Protein AF-A0A7S0BCT1-F1 (afdb_monomer_lite)

Organism: NCBI:txid101924

pLDDT: mean 89.34, std 9.61, range [35.84, 97.38]

Structure (mmCIF, N/CA/C/O backbone):
data_AF-A0A7S0BCT1-F1
#
_entry.id   AF-A0A7S0BCT1-F1
#
loop_
_atom_site.group_PDB
_atom_site.id
_atom_site.type_symbol
_atom_site.label_atom_id
_atom_site.label_alt_id
_atom_site.label_comp_id
_atom_site.label_asym_id
_atom_site.label_entity_id
_atom_site.label_seq_id
_atom_site.pdbx_PDB_ins_code
_atom_site.Cartn_x
_atom_site.Cartn_y
_atom_site.Cartn_z
_atom_site.occupancy
_atom_site.B_iso_or_equiv
_atom_site.auth_seq_id
_atom_site.auth_comp_id
_atom_site.auth_asym_id
_atom_site.auth_atom_id
_atom_site.pdbx_PDB_model_num
ATOM 1 N N . ASP A 1 1 ? -11.405 -3.440 18.155 1.00 68.62 1 ASP A N 1
ATOM 2 C CA . ASP A 1 1 ? -10.124 -2.951 18.717 1.00 68.62 1 ASP A CA 1
ATOM 3 C C . ASP A 1 1 ? -9.058 -4.049 18.794 1.00 68.62 1 ASP A C 1
ATOM 5 O O . ASP A 1 1 ? -8.137 -4.012 17.988 1.00 68.62 1 ASP A O 1
ATOM 9 N N . ALA A 1 2 ? -9.214 -5.086 19.630 1.00 81.31 2 ALA A N 1
ATOM 10 C CA . ALA A 1 2 ? -8.173 -6.109 19.862 1.00 81.31 2 ALA A CA 1
ATOM 11 C C . ALA A 1 2 ? -7.650 -6.852 18.607 1.00 81.31 2 ALA A C 1
ATOM 13 O O . ALA A 1 2 ? -6.483 -7.241 18.552 1.00 81.31 2 ALA A O 1
ATOM 14 N N . ILE A 1 3 ? -8.491 -7.060 17.585 1.00 84.19 3 ILE A N 1
ATOM 15 C CA . ILE A 1 3 ? -8.079 -7.725 16.334 1.00 84.19 3 ILE A CA 1
ATOM 16 C C . ILE A 1 3 ? -7.102 -6.845 15.540 1.00 84.19 3 ILE A C 1
ATOM 18 O O . ILE A 1 3 ? -6.080 -7.340 15.071 1.00 84.19 3 ILE A O 1
ATOM 22 N N . VAL A 1 4 ? -7.385 -5.544 15.418 1.00 84.75 4 VAL A N 1
ATOM 23 C CA . VAL A 1 4 ? -6.559 -4.604 14.640 1.00 84.75 4 VAL A CA 1
ATOM 24 C C . VAL A 1 4 ? -5.172 -4.469 15.264 1.00 84.75 4 VAL A C 1
ATOM 26 O O . VAL A 1 4 ? -4.174 -4.533 14.551 1.00 84.75 4 VAL A O 1
ATOM 29 N N . GLU A 1 5 ? -5.082 -4.375 16.590 1.00 83.81 5 GLU A N 1
ATOM 30 C CA . GLU A 1 5 ? -3.796 -4.300 17.295 1.00 83.81 5 GLU A CA 1
ATOM 31 C C . GLU A 1 5 ? -2.954 -5.565 17.104 1.00 83.81 5 GLU A C 1
ATOM 33 O O . GLU A 1 5 ? -1.775 -5.479 16.759 1.00 83.81 5 GLU A O 1
ATOM 38 N N . ARG A 1 6 ? -3.565 -6.752 17.228 1.00 86.69 6 ARG A N 1
ATOM 39 C CA . ARG A 1 6 ? -2.865 -8.026 16.996 1.00 86.69 6 ARG A CA 1
ATOM 40 C C . ARG A 1 6 ? -2.347 -8.139 15.564 1.00 86.69 6 ARG A C 1
ATOM 42 O O . ARG A 1 6 ? -1.211 -8.566 15.357 1.00 86.69 6 ARG A O 1
ATOM 49 N N . VAL A 1 7 ? -3.149 -7.735 14.579 1.00 90.12 7 VAL A N 1
ATOM 50 C CA . VAL A 1 7 ? -2.775 -7.793 13.156 1.00 90.12 7 VAL A CA 1
ATOM 51 C C . VAL A 1 7 ? -1.754 -6.717 12.782 1.00 90.12 7 VAL A C 1
ATOM 53 O O . VAL A 1 7 ?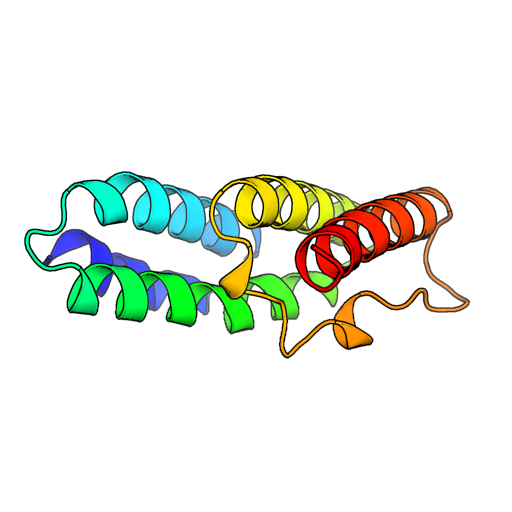 -0.937 -6.959 11.899 1.00 90.12 7 VAL A O 1
ATOM 56 N N . THR A 1 8 ? -1.711 -5.584 13.489 1.00 87.00 8 THR A N 1
ATOM 57 C CA . THR A 1 8 ? -0.728 -4.511 13.241 1.00 87.00 8 THR A CA 1
ATOM 58 C C . THR A 1 8 ? 0.711 -5.037 13.309 1.00 87.00 8 THR A C 1
ATOM 60 O O . THR A 1 8 ? 1.533 -4.673 12.473 1.00 87.00 8 THR A O 1
ATOM 63 N N . SER A 1 9 ? 1.005 -5.976 14.218 1.00 88.88 9 SER A N 1
ATOM 64 C CA . SER A 1 9 ? 2.324 -6.633 14.301 1.00 88.88 9 SER A CA 1
ATOM 65 C C . SER A 1 9 ? 2.734 -7.384 13.023 1.00 88.88 9 SER A C 1
ATOM 67 O O . SER A 1 9 ? 3.919 -7.543 12.741 1.00 88.88 9 SER A O 1
ATOM 69 N N . ARG A 1 10 ? 1.765 -7.835 12.215 1.00 90.38 10 ARG A N 1
ATOM 70 C CA . ARG A 1 10 ? 1.997 -8.599 10.979 1.00 90.38 10 ARG A CA 1
ATOM 71 C C . ARG A 1 10 ? 2.280 -7.718 9.767 1.00 90.38 10 ARG A C 1
ATOM 73 O O . ARG A 1 10 ? 2.698 -8.240 8.739 1.00 90.38 10 ARG A O 1
ATOM 80 N N . LEU A 1 11 ? 2.120 -6.401 9.890 1.00 90.56 11 LEU A N 1
ATOM 81 C CA . LEU A 1 11 ? 2.447 -5.451 8.825 1.00 90.56 11 LEU A CA 1
ATOM 82 C C . LEU A 1 11 ? 3.960 -5.327 8.575 1.00 90.56 11 LEU A C 1
ATOM 84 O O . LEU A 1 11 ? 4.361 -4.890 7.506 1.00 90.56 11 LEU A O 1
ATOM 88 N N . GLN A 1 12 ? 4.800 -5.734 9.530 1.00 89.81 12 GLN A N 1
ATOM 89 C CA . GLN A 1 12 ? 6.266 -5.727 9.404 1.00 89.81 12 GLN A CA 1
ATOM 90 C C . GLN A 1 12 ? 6.842 -7.095 9.004 1.00 89.81 12 GLN A C 1
ATOM 92 O O . GLN A 1 12 ? 8.031 -7.357 9.168 1.00 89.81 12 GLN A O 1
ATOM 97 N N . HIS A 1 13 ? 5.999 -8.008 8.526 1.00 92.44 13 HIS A N 1
ATOM 98 C CA . HIS A 1 13 ? 6.435 -9.349 8.168 1.00 92.44 13 HIS A CA 1
ATOM 99 C C . HIS A 1 13 ? 7.306 -9.342 6.900 1.00 92.44 13 HIS A C 1
ATOM 101 O O . HIS A 1 13 ? 7.018 -8.618 5.952 1.00 92.44 13 HIS A O 1
ATOM 107 N N . ALA A 1 14 ? 8.327 -10.204 6.845 1.00 87.81 14 ALA A N 1
ATOM 108 C CA . ALA A 1 14 ? 9.242 -10.289 5.698 1.00 87.81 14 ALA A CA 1
ATOM 109 C C . ALA A 1 14 ? 8.540 -10.701 4.388 1.00 87.81 14 ALA A C 1
ATOM 111 O O . ALA A 1 14 ? 8.948 -10.315 3.297 1.00 87.81 14 ALA A O 1
ATOM 112 N N . ASN A 1 15 ? 7.471 -11.493 4.492 1.00 90.44 15 ASN A N 1
ATOM 113 C CA . ASN A 1 15 ? 6.658 -11.891 3.345 1.00 90.44 15 ASN A CA 1
ATOM 114 C C . ASN A 1 15 ? 5.578 -10.841 3.042 1.00 90.44 15 ASN A C 1
ATOM 116 O O . ASN A 1 15 ? 4.617 -10.703 3.804 1.00 90.44 15 ASN A O 1
ATOM 120 N N . GLY A 1 16 ? 5.688 -10.183 1.888 1.00 90.00 16 GLY A N 1
ATOM 121 C CA . GLY A 1 16 ? 4.736 -9.167 1.444 1.00 90.00 16 GLY A CA 1
ATOM 122 C C . GLY A 1 16 ? 3.298 -9.667 1.255 1.00 90.00 16 GLY A C 1
ATOM 123 O O . GLY A 1 16 ? 2.361 -8.895 1.444 1.00 90.00 16 GLY A O 1
ATOM 124 N N . ALA A 1 17 ? 3.076 -10.953 0.963 1.00 91.19 17 ALA A N 1
ATOM 125 C CA . ALA A 1 17 ? 1.723 -11.514 0.898 1.00 91.19 17 ALA A CA 1
ATOM 126 C C . ALA A 1 17 ? 1.032 -11.494 2.273 1.00 91.19 17 ALA A C 1
ATOM 128 O O . ALA A 1 17 ? -0.166 -11.218 2.367 1.00 91.19 17 ALA A O 1
ATOM 129 N N . VAL A 1 18 ? 1.796 -11.720 3.350 1.00 94.44 18 VAL A N 1
ATOM 130 C CA . VAL A 1 18 ? 1.299 -11.598 4.730 1.00 94.44 18 VAL A CA 1
ATOM 131 C C . VAL A 1 18 ? 0.964 -10.143 5.043 1.00 94.44 18 VAL A C 1
ATOM 133 O O . VAL A 1 18 ? -0.077 -9.885 5.642 1.00 94.44 18 VAL A O 1
ATOM 136 N N . VAL A 1 19 ? 1.789 -9.197 4.584 1.00 95.06 19 VAL A N 1
ATOM 137 C CA . VAL A 1 19 ? 1.532 -7.757 4.746 1.00 95.06 19 VAL A CA 1
ATOM 138 C C . VAL A 1 19 ? 0.243 -7.349 4.028 1.00 95.06 19 VAL A C 1
ATOM 140 O O . VAL A 1 19 ? -0.620 -6.736 4.648 1.00 95.06 19 VAL A O 1
ATOM 143 N N . LEU A 1 20 ? 0.044 -7.747 2.766 1.00 93.00 20 LEU A N 1
ATOM 144 C CA . LEU A 1 20 ? -1.188 -7.455 2.017 1.00 93.00 20 LEU A CA 1
ATOM 145 C C . LEU A 1 20 ? -2.432 -8.083 2.668 1.00 93.00 20 LEU A C 1
ATOM 147 O O . LEU A 1 20 ? -3.473 -7.431 2.783 1.00 93.00 20 LEU A O 1
ATOM 151 N N . ALA A 1 21 ? -2.328 -9.326 3.149 1.00 93.94 21 ALA A N 1
ATOM 152 C CA . ALA A 1 21 ? -3.417 -9.984 3.868 1.00 93.94 21 ALA A CA 1
ATOM 153 C C . ALA A 1 21 ? -3.747 -9.270 5.191 1.00 93.94 21 ALA A C 1
ATOM 155 O O . ALA A 1 21 ? -4.922 -9.049 5.494 1.00 93.94 21 ALA A O 1
ATOM 156 N N . ALA A 1 22 ? -2.726 -8.866 5.951 1.00 94.50 22 ALA A N 1
ATOM 157 C CA . ALA A 1 22 ? -2.879 -8.090 7.176 1.00 94.50 22 ALA A CA 1
ATOM 158 C C . ALA A 1 22 ? -3.539 -6.732 6.898 1.00 94.50 22 ALA A C 1
ATOM 160 O O . ALA A 1 22 ? -4.511 -6.388 7.568 1.00 94.50 22 ALA A O 1
ATOM 161 N N . THR A 1 23 ? -3.100 -6.013 5.861 1.00 94.19 23 THR A N 1
ATOM 162 C CA . THR A 1 23 ? -3.717 -4.759 5.403 1.00 94.19 23 THR A CA 1
ATOM 163 C C . THR A 1 23 ? -5.202 -4.944 5.104 1.00 94.19 23 THR A C 1
ATOM 165 O O . THR A 1 23 ? -6.026 -4.169 5.590 1.00 94.19 23 THR A O 1
ATOM 168 N N . ARG A 1 24 ? -5.577 -6.007 4.379 1.00 92.12 24 ARG A N 1
ATOM 169 C CA . ARG A 1 24 ? -6.986 -6.312 4.085 1.00 92.12 24 ARG A CA 1
ATOM 170 C C . ARG A 1 24 ? -7.806 -6.504 5.361 1.00 92.12 24 ARG A C 1
ATOM 172 O O . ARG A 1 24 ? -8.915 -5.986 5.458 1.00 92.12 24 ARG A O 1
ATOM 179 N N . ILE A 1 25 ? -7.265 -7.227 6.344 1.00 92.94 25 ILE A N 1
ATOM 180 C CA . ILE A 1 25 ? -7.938 -7.456 7.630 1.00 92.94 25 ILE A CA 1
ATOM 181 C C . ILE A 1 25 ? -8.071 -6.149 8.420 1.00 92.94 25 ILE A C 1
ATOM 183 O O . ILE A 1 25 ? -9.134 -5.901 8.990 1.00 92.94 25 ILE A O 1
ATOM 187 N N . VAL A 1 26 ? -7.033 -5.305 8.440 1.00 92.31 26 VAL A N 1
ATOM 188 C CA . VAL A 1 26 ? -7.074 -3.997 9.113 1.00 92.31 26 VAL A CA 1
ATOM 189 C C . VAL A 1 26 ? -8.152 -3.115 8.491 1.00 92.31 26 VAL A C 1
ATOM 191 O O . VAL A 1 26 ? -8.995 -2.611 9.225 1.00 92.31 26 VAL A O 1
ATOM 194 N N . ILE A 1 27 ? -8.193 -2.996 7.160 1.00 91.62 27 ILE A N 1
ATOM 195 C CA . ILE A 1 27 ? -9.213 -2.207 6.451 1.00 91.62 27 ILE A CA 1
ATOM 196 C C . ILE A 1 27 ? -10.619 -2.730 6.764 1.00 91.62 27 ILE A C 1
ATOM 198 O O . ILE A 1 27 ? -11.474 -1.950 7.179 1.00 91.62 27 ILE A O 1
ATOM 202 N N . ALA A 1 28 ? -10.850 -4.043 6.657 1.00 91.50 28 ALA A N 1
ATOM 203 C CA . ALA A 1 28 ? -12.167 -4.639 6.899 1.00 91.50 28 ALA A CA 1
ATOM 204 C C . ALA A 1 28 ? -12.665 -4.450 8.346 1.00 91.50 28 ALA A C 1
ATOM 206 O O . ALA A 1 28 ? -13.863 -4.343 8.590 1.00 91.50 28 ALA A O 1
ATOM 207 N N . ASN A 1 29 ? -11.753 -4.409 9.321 1.00 89.94 29 ASN A N 1
ATOM 208 C CA . ASN A 1 29 ? -12.105 -4.185 10.724 1.00 89.94 29 ASN A CA 1
ATOM 209 C C . ASN A 1 29 ? -12.118 -2.700 11.112 1.00 89.94 29 ASN A C 1
ATOM 211 O O . ASN A 1 29 ? -12.712 -2.362 12.134 1.00 89.94 29 ASN A O 1
ATOM 215 N 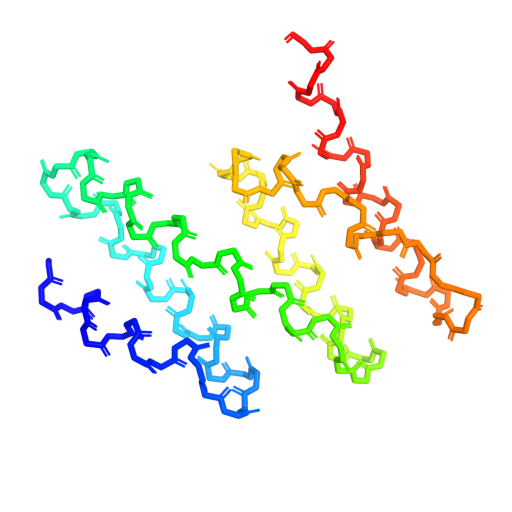N . SER A 1 30 ? -11.498 -1.822 10.318 1.00 86.81 30 SER A N 1
ATOM 216 C CA . SER A 1 30 ? -11.420 -0.384 10.598 1.00 86.81 30 SER A CA 1
ATOM 217 C C . SER A 1 30 ? -12.793 0.295 10.581 1.00 86.81 30 SER A C 1
ATOM 219 O O . SER A 1 30 ? -13.032 1.207 11.365 1.00 86.81 30 SER A O 1
ATOM 221 N N . GLU A 1 31 ? -13.725 -0.201 9.763 1.00 83.81 31 GLU A N 1
ATOM 222 C CA . GLU A 1 31 ? -15.114 0.281 9.693 1.00 83.81 31 GLU A CA 1
ATOM 223 C C . GLU A 1 31 ? -15.941 -0.078 10.930 1.00 83.81 31 GLU A C 1
ATOM 225 O O . GLU A 1 31 ? -16.957 0.549 11.203 1.00 83.81 31 GLU A O 1
ATOM 230 N N . ARG A 1 32 ? -15.503 -1.086 11.691 1.00 85.50 32 ARG A N 1
ATOM 231 C CA . ARG A 1 32 ? -16.189 -1.576 12.894 1.00 85.50 32 ARG A CA 1
ATOM 232 C C . ARG A 1 32 ? -15.654 -0.935 14.176 1.00 85.50 32 ARG A C 1
ATOM 234 O O . ARG A 1 32 ? -16.071 -1.324 15.267 1.00 85.50 32 ARG A O 1
ATOM 241 N N . LEU A 1 33 ? -14.683 -0.029 14.064 1.00 83.94 33 LEU A N 1
ATOM 242 C CA . LEU A 1 33 ? -14.128 0.694 15.204 1.00 83.94 33 LEU A CA 1
ATOM 243 C C . LEU A 1 33 ? -15.117 1.775 15.645 1.00 83.94 33 LEU A C 1
ATOM 245 O O . LEU A 1 33 ? -15.671 2.490 14.820 1.00 83.94 33 LEU A O 1
ATOM 249 N N . SER A 1 34 ? -15.321 1.895 16.955 1.00 80.12 34 SER A N 1
ATOM 250 C CA . SER A 1 34 ? -16.304 2.816 17.540 1.00 80.12 34 SER A CA 1
ATOM 251 C C . SER A 1 34 ? -15.882 4.287 17.513 1.00 80.12 34 SER A C 1
ATOM 253 O O . SER A 1 34 ? -16.720 5.160 17.706 1.00 80.12 34 SER A O 1
ATOM 255 N N . SER A 1 35 ? -14.592 4.565 17.310 1.00 88.44 35 SER A N 1
ATOM 256 C CA . SER A 1 35 ? -14.029 5.915 17.298 1.00 88.44 35 SER A CA 1
ATOM 257 C C . SER A 1 35 ? -13.325 6.190 15.975 1.00 88.44 35 SER A C 1
ATOM 259 O O . SER A 1 35 ? -12.441 5.435 15.552 1.00 88.44 35 SER A O 1
ATOM 261 N N . ASP A 1 36 ? -13.681 7.317 15.366 1.00 86.31 36 ASP A N 1
ATOM 262 C CA . ASP A 1 36 ? -13.080 7.803 14.128 1.00 86.31 36 ASP A CA 1
ATOM 263 C C . ASP A 1 36 ? -11.584 8.102 14.282 1.00 86.31 36 ASP A C 1
ATOM 265 O O . ASP A 1 36 ? -10.809 7.847 13.358 1.00 86.31 36 ASP A O 1
ATOM 269 N N . GLU A 1 37 ? -11.148 8.545 15.463 1.00 88.25 37 GLU A N 1
ATOM 270 C CA . GLU A 1 37 ? -9.732 8.777 15.765 1.00 88.25 37 GLU A CA 1
ATOM 271 C C . GLU A 1 37 ? -8.931 7.473 15.728 1.00 88.25 37 GLU A C 1
ATOM 273 O O . GLU A 1 37 ? -7.877 7.398 15.090 1.00 88.25 37 GLU A O 1
ATOM 278 N N . LYS A 1 38 ? -9.456 6.409 16.354 1.00 87.44 38 LYS A N 1
ATOM 279 C CA . LYS A 1 38 ? -8.828 5.078 16.327 1.00 87.44 38 LYS A CA 1
ATOM 280 C C . LYS A 1 38 ? -8.755 4.540 14.903 1.00 87.44 38 LYS A C 1
ATOM 282 O O . LYS A 1 38 ? -7.717 4.016 14.504 1.00 87.44 38 LYS A O 1
ATOM 287 N N . ARG A 1 39 ? -9.829 4.709 14.126 1.00 89.19 39 ARG A N 1
ATOM 288 C CA . ARG A 1 39 ? -9.879 4.319 12.712 1.00 89.19 39 ARG A CA 1
ATOM 289 C C . ARG A 1 39 ? -8.804 5.032 11.900 1.00 89.19 39 ARG A C 1
ATOM 291 O O . ARG A 1 39 ? -8.000 4.371 11.246 1.00 89.19 39 ARG A O 1
ATOM 298 N N . MET A 1 40 ? -8.743 6.356 11.997 1.00 89.75 40 MET A N 1
ATOM 299 C CA . MET A 1 40 ? -7.741 7.178 11.319 1.00 89.75 40 MET A CA 1
ATOM 300 C C . MET A 1 40 ? -6.316 6.760 11.707 1.00 89.75 40 MET A C 1
ATOM 302 O O . MET A 1 40 ? -5.452 6.583 10.848 1.00 89.75 40 MET A O 1
ATOM 306 N N . HIS A 1 41 ? -6.076 6.539 13.001 1.00 90.06 41 HIS A N 1
ATOM 307 C CA . HIS A 1 41 ? -4.780 6.108 13.514 1.00 90.06 41 HIS A CA 1
ATOM 308 C C . HIS A 1 41 ? -4.366 4.725 12.986 1.00 90.06 41 HIS A C 1
ATOM 310 O O . HIS A 1 41 ? -3.214 4.536 12.598 1.00 90.06 41 HIS A O 1
ATOM 316 N N . SER A 1 42 ? -5.286 3.757 12.931 1.00 89.69 42 SER A N 1
ATOM 317 C CA . SER A 1 42 ? -5.014 2.429 12.370 1.00 89.69 42 SER A CA 1
ATOM 318 C C . SER A 1 42 ? -4.735 2.470 10.869 1.00 89.69 42 SER A C 1
ATOM 320 O O . SER A 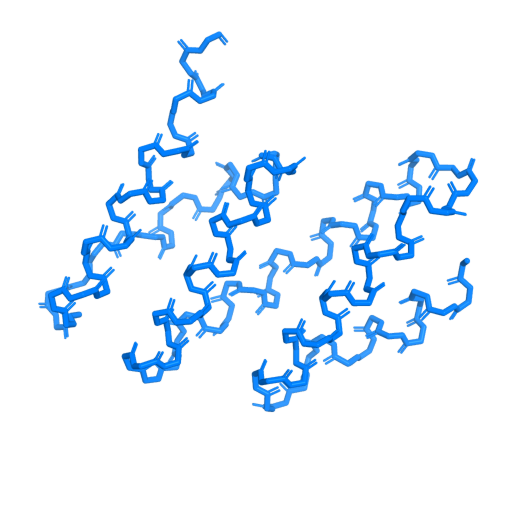1 42 ? -3.823 1.786 10.412 1.00 89.69 42 SER A O 1
ATOM 322 N N . LEU A 1 43 ? -5.476 3.281 10.109 1.00 91.62 43 LEU A N 1
ATOM 323 C CA . LEU A 1 43 ? -5.288 3.407 8.662 1.00 91.62 43 LEU A CA 1
ATOM 324 C C . LEU A 1 43 ? -3.935 4.048 8.321 1.00 91.62 43 LEU A C 1
ATOM 326 O O . LEU A 1 43 ? -3.217 3.523 7.475 1.00 91.62 43 LEU A O 1
ATOM 330 N N . LYS A 1 44 ? -3.520 5.101 9.038 1.00 91.56 44 LYS A N 1
ATOM 331 C CA . LYS A 1 44 ? -2.206 5.746 8.830 1.00 91.56 44 LYS A CA 1
ATOM 332 C C . LYS A 1 44 ? -1.016 4.804 9.060 1.00 91.56 44 LYS A C 1
ATOM 334 O O . LYS A 1 44 ? 0.034 4.984 8.451 1.00 91.56 44 LYS A O 1
ATOM 339 N N . LYS A 1 45 ? -1.164 3.768 9.895 1.00 91.44 45 LYS A N 1
ATOM 340 C CA . LYS A 1 45 ? -0.116 2.747 10.101 1.00 91.44 45 LYS A CA 1
ATOM 341 C C . LYS A 1 45 ? 0.111 1.847 8.882 1.00 91.44 45 LYS A C 1
ATOM 343 O O . LYS A 1 45 ? 1.124 1.156 8.845 1.00 91.44 45 LYS A O 1
ATOM 348 N N . LEU A 1 46 ? -0.802 1.835 7.907 1.00 92.81 46 LEU A N 1
ATOM 349 C CA . LEU A 1 46 ? -0.698 1.010 6.700 1.00 92.81 46 LEU A CA 1
ATOM 350 C C . LEU A 1 46 ? 0.252 1.601 5.653 1.00 92.81 46 LEU A C 1
ATOM 352 O O . LEU A 1 46 ? 0.820 0.845 4.868 1.00 92.81 46 LEU A O 1
ATOM 356 N N . THR A 1 47 ? 0.453 2.922 5.655 1.00 92.75 47 THR A N 1
ATOM 357 C CA . THR A 1 47 ? 1.223 3.631 4.623 1.00 92.75 47 THR A CA 1
ATOM 358 C C . THR A 1 47 ? 2.659 3.112 4.517 1.00 92.75 47 THR A C 1
ATOM 360 O O . THR A 1 47 ? 3.069 2.658 3.451 1.00 92.75 47 THR A O 1
ATOM 363 N N . ALA A 1 48 ? 3.409 3.087 5.625 1.00 93.25 48 ALA A N 1
ATOM 364 C CA . ALA A 1 48 ? 4.811 2.657 5.615 1.00 93.25 48 ALA A CA 1
ATOM 365 C C . ALA A 1 48 ? 5.008 1.181 5.183 1.00 93.25 48 ALA A C 1
ATOM 367 O O . ALA A 1 48 ? 5.849 0.930 4.318 1.00 93.25 48 ALA A O 1
ATOM 368 N N . PRO A 1 49 ? 4.233 0.203 5.700 1.00 93.94 49 PRO A N 1
ATOM 369 C CA . PRO A 1 49 ? 4.252 -1.173 5.205 1.00 93.94 49 PRO A CA 1
ATOM 370 C C . PRO A 1 49 ? 3.938 -1.303 3.716 1.00 93.94 49 PRO A C 1
ATOM 372 O O . PRO A 1 49 ? 4.601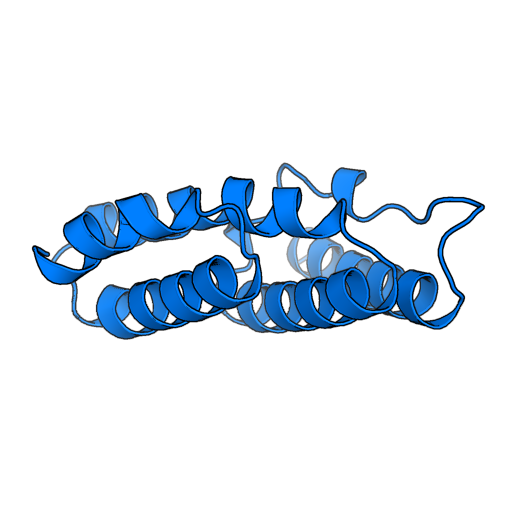 -2.063 3.025 1.00 93.94 49 PRO A O 1
ATOM 375 N N . LEU A 1 50 ? 2.945 -0.576 3.200 1.00 94.19 50 LEU A N 1
ATOM 376 C CA . LEU A 1 50 ? 2.576 -0.658 1.785 1.00 94.19 50 LEU A CA 1
ATOM 377 C C . LEU A 1 50 ? 3.649 -0.056 0.876 1.00 94.19 50 LEU A C 1
ATOM 379 O O . LEU A 1 50 ? 3.952 -0.622 -0.171 1.00 94.19 50 LEU A O 1
ATOM 383 N N . ILE A 1 51 ? 4.270 1.045 1.298 1.00 93.62 51 ILE A N 1
ATOM 384 C CA . ILE A 1 51 ? 5.397 1.654 0.587 1.00 93.62 51 ILE A CA 1
ATOM 385 C C . ILE A 1 51 ? 6.598 0.703 0.538 1.00 93.62 51 ILE A C 1
ATOM 387 O O . ILE A 1 51 ? 7.234 0.579 -0.509 1.00 93.62 51 ILE A O 1
ATOM 391 N N . SER A 1 52 ? 6.905 -0.008 1.629 1.00 92.94 52 SER A N 1
ATOM 392 C CA . SER A 1 52 ? 8.061 -0.914 1.655 1.00 92.94 52 SER A CA 1
ATOM 393 C C . SER A 1 52 ? 7.930 -2.073 0.655 1.00 92.94 52 SER A C 1
ATOM 395 O O . SER A 1 52 ? 8.939 -2.495 0.082 1.00 92.94 52 SER A O 1
ATOM 397 N N . LEU A 1 53 ? 6.699 -2.513 0.350 1.00 92.62 53 LEU A N 1
ATOM 398 C CA . LEU A 1 53 ? 6.414 -3.542 -0.661 1.00 92.62 53 LEU A CA 1
ATOM 399 C C . LEU A 1 53 ? 6.850 -3.145 -2.078 1.00 92.62 53 LEU A C 1
ATOM 401 O O . LEU A 1 53 ? 7.081 -4.017 -2.914 1.00 92.62 53 LEU A O 1
ATOM 405 N N . LEU A 1 54 ? 6.999 -1.847 -2.353 1.00 92.50 54 LEU A N 1
ATOM 406 C CA . LEU A 1 54 ? 7.412 -1.346 -3.665 1.00 92.50 54 LEU A CA 1
ATOM 407 C C . LEU A 1 54 ? 8.895 -1.579 -3.973 1.00 92.50 54 LEU A C 1
ATOM 409 O O . LEU A 1 54 ? 9.322 -1.333 -5.100 1.00 92.50 54 LEU A O 1
ATOM 413 N N . SER A 1 55 ? 9.669 -2.036 -2.986 1.00 90.38 55 SER A N 1
ATOM 414 C CA . SER A 1 55 ? 11.075 -2.420 -3.150 1.00 90.38 55 SER A CA 1
ATOM 415 C C . SER A 1 55 ? 11.262 -3.877 -3.593 1.00 90.38 55 SER A C 1
ATOM 417 O O . SER A 1 55 ? 12.397 -4.312 -3.771 1.00 90.38 55 SER A O 1
ATOM 419 N N . ALA A 1 56 ? 10.176 -4.644 -3.740 1.00 89.50 56 ALA A N 1
ATOM 420 C CA . ALA A 1 56 ? 10.220 -6.022 -4.219 1.00 89.50 56 ALA A CA 1
ATOM 421 C C . ALA A 1 56 ? 10.524 -6.111 -5.730 1.00 89.50 56 ALA A C 1
ATOM 423 O O . ALA A 1 56 ? 10.693 -5.104 -6.417 1.00 89.50 56 ALA A O 1
ATOM 424 N N . ASN A 1 57 ? 10.582 -7.335 -6.261 1.00 92.12 57 ASN A N 1
ATOM 425 C CA . ASN A 1 57 ? 10.694 -7.582 -7.700 1.00 92.12 57 ASN A CA 1
ATOM 426 C C . ASN A 1 57 ? 9.493 -7.017 -8.479 1.00 92.12 57 ASN A C 1
ATOM 428 O O . ASN A 1 57 ? 8.423 -6.794 -7.912 1.00 92.12 57 ASN A O 1
ATOM 432 N N . GLY A 1 58 ? 9.662 -6.834 -9.792 1.00 91.94 58 GLY A N 1
ATOM 433 C CA . GLY A 1 58 ? 8.687 -6.151 -10.649 1.00 91.94 58 GLY A CA 1
ATOM 434 C C . GLY A 1 58 ? 7.273 -6.732 -10.576 1.00 91.94 58 GLY A C 1
ATOM 435 O O . GLY A 1 58 ? 6.308 -5.979 -10.457 1.00 91.94 58 GLY A O 1
ATOM 436 N N . GLU A 1 59 ? 7.131 -8.058 -10.560 1.00 94.88 59 GLU A N 1
ATOM 437 C CA . GLU A 1 59 ? 5.829 -8.729 -10.507 1.00 94.88 59 GLU A CA 1
ATOM 438 C C . GLU A 1 59 ? 5.104 -8.444 -9.188 1.00 94.88 59 GLU A C 1
ATOM 440 O O . GLU A 1 59 ? 3.921 -8.100 -9.176 1.00 94.88 59 GLU A O 1
ATOM 445 N N . PHE A 1 60 ? 5.819 -8.546 -8.065 1.00 93.75 60 PHE A N 1
ATOM 446 C CA . PHE A 1 60 ? 5.240 -8.274 -6.753 1.00 93.75 60 PHE A CA 1
ATOM 447 C C . PHE A 1 60 ? 4.963 -6.780 -6.568 1.00 93.75 60 PHE A C 1
ATOM 449 O O . PHE A 1 60 ? 3.910 -6.402 -6.057 1.00 93.75 60 PHE A O 1
ATOM 456 N N . GLN A 1 61 ? 5.872 -5.926 -7.037 1.00 95.31 61 GLN A N 1
ATOM 457 C CA . GLN A 1 61 ? 5.702 -4.479 -7.041 1.00 95.31 61 GLN A CA 1
ATOM 458 C C . GLN A 1 61 ? 4.441 -4.071 -7.812 1.00 95.31 61 GLN A C 1
ATOM 460 O O . GLN A 1 61 ? 3.690 -3.228 -7.330 1.00 95.31 61 GLN A O 1
ATOM 465 N N . TYR A 1 62 ? 4.158 -4.691 -8.961 1.00 96.12 62 TYR A N 1
ATOM 466 C CA . TYR A 1 62 ? 2.924 -4.451 -9.710 1.00 96.12 62 TYR A CA 1
ATOM 467 C C . TYR A 1 62 ? 1.676 -4.791 -8.885 1.00 96.12 62 TYR A C 1
ATOM 469 O O . TYR A 1 62 ? 0.769 -3.968 -8.766 1.00 96.12 62 TYR A O 1
ATOM 477 N N . VAL A 1 63 ? 1.645 -5.962 -8.239 1.00 95.81 63 VAL A N 1
ATOM 478 C CA . VAL A 1 63 ? 0.527 -6.361 -7.363 1.00 95.81 63 VAL A CA 1
ATOM 479 C C . VAL A 1 63 ? 0.369 -5.398 -6.179 1.00 95.81 63 VAL A C 1
ATOM 481 O O . VAL A 1 63 ? -0.754 -5.029 -5.817 1.00 95.81 63 VAL A O 1
ATOM 484 N N . ALA A 1 64 ? 1.480 -4.955 -5.590 1.00 95.62 64 ALA A N 1
ATOM 485 C CA . ALA A 1 64 ? 1.479 -3.974 -4.512 1.00 95.62 64 ALA A CA 1
ATOM 486 C C . ALA A 1 64 ? 0.936 -2.613 -4.982 1.00 95.62 64 ALA A C 1
ATOM 488 O O . ALA A 1 64 ? 0.069 -2.055 -4.313 1.00 95.62 64 ALA A O 1
ATOM 489 N N . LEU A 1 65 ? 1.356 -2.118 -6.152 1.00 96.44 65 LEU A N 1
ATOM 490 C CA . LEU A 1 65 ? 0.850 -0.874 -6.746 1.00 96.44 65 LEU A CA 1
ATOM 491 C C . LEU A 1 65 ? -0.657 -0.939 -7.017 1.00 96.44 65 LEU A C 1
ATOM 493 O O . LEU A 1 65 ? -1.380 -0.028 -6.620 1.00 96.44 65 LEU A O 1
ATOM 497 N N . ARG A 1 66 ? -1.155 -2.044 -7.594 1.00 95.69 66 ARG A N 1
ATOM 498 C CA . ARG A 1 66 ? -2.601 -2.269 -7.788 1.00 95.69 66 ARG A CA 1
ATOM 499 C C . ARG A 1 66 ? -3.360 -2.211 -6.468 1.00 95.69 66 ARG A C 1
ATOM 501 O O . ARG A 1 66 ? -4.413 -1.582 -6.377 1.00 95.69 66 ARG A O 1
ATOM 508 N N . SER A 1 67 ? -2.815 -2.859 -5.441 1.00 95.00 67 SER A N 1
ATOM 509 C CA . SER A 1 67 ? -3.409 -2.876 -4.103 1.00 95.00 67 SER A CA 1
ATOM 510 C C . SER A 1 67 ? -3.455 -1.470 -3.503 1.00 95.00 67 SER A C 1
ATOM 512 O O . SER A 1 67 ? -4.494 -1.056 -2.999 1.00 95.00 67 SER A O 1
ATOM 514 N N . ILE A 1 68 ? -2.362 -0.711 -3.612 1.00 95.19 68 ILE A N 1
ATOM 515 C CA . ILE A 1 68 ? -2.280 0.681 -3.156 1.00 95.19 68 ILE A CA 1
ATOM 516 C C . ILE A 1 68 ? -3.287 1.560 -3.897 1.00 95.19 68 ILE A C 1
ATOM 518 O O . ILE A 1 68 ? -3.991 2.323 -3.247 1.00 95.19 68 ILE A O 1
ATOM 522 N N . ARG A 1 69 ? -3.423 1.422 -5.221 1.00 93.44 69 ARG A N 1
ATOM 523 C CA . ARG A 1 69 ? -4.392 2.189 -6.018 1.00 93.44 69 ARG A CA 1
ATOM 524 C C . ARG A 1 69 ? -5.828 1.956 -5.555 1.00 93.44 69 ARG A C 1
ATOM 526 O O . ARG A 1 69 ? -6.562 2.919 -5.362 1.00 93.44 69 ARG A O 1
ATOM 533 N N . ILE A 1 70 ? -6.212 0.701 -5.310 1.00 93.31 70 ILE A N 1
ATOM 534 C CA . ILE A 1 70 ? -7.544 0.360 -4.777 1.00 93.31 70 ILE A CA 1
ATOM 535 C C . ILE A 1 70 ? -7.748 0.965 -3.380 1.00 93.31 70 ILE A C 1
ATOM 537 O O . ILE A 1 70 ? -8.820 1.479 -3.074 1.00 93.31 70 ILE A O 1
ATOM 541 N N . ILE A 1 71 ? -6.724 0.925 -2.525 1.00 93.19 71 ILE A N 1
ATOM 542 C CA . ILE A 1 71 ? -6.788 1.523 -1.185 1.00 93.19 71 ILE A CA 1
ATOM 543 C C . ILE A 1 71 ? -6.915 3.048 -1.280 1.00 93.19 71 ILE A C 1
ATOM 545 O O . ILE A 1 71 ? -7.724 3.628 -0.560 1.00 93.19 71 ILE A O 1
ATOM 549 N N . ASN A 1 72 ? -6.172 3.686 -2.185 1.00 92.25 72 ASN A N 1
ATOM 550 C CA . ASN A 1 72 ? -6.198 5.128 -2.405 1.00 92.25 72 ASN A CA 1
ATOM 551 C C . ASN A 1 72 ? -7.582 5.619 -2.844 1.00 92.25 72 ASN A C 1
ATOM 553 O O . ASN A 1 72 ? -8.045 6.629 -2.336 1.00 92.25 72 ASN A O 1
ATOM 557 N N . GLN A 1 73 ? -8.281 4.865 -3.699 1.00 90.44 73 GLN A N 1
ATOM 558 C CA . GLN A 1 73 ? -9.658 5.185 -4.109 1.00 90.44 73 GLN A CA 1
ATOM 559 C C . GLN A 1 73 ? -10.644 5.269 -2.935 1.00 90.44 73 GLN A C 1
ATOM 561 O O . GLN A 1 73 ? -11.683 5.908 -3.050 1.00 90.44 73 GLN A O 1
ATOM 566 N N . LYS A 1 74 ? -10.351 4.595 -1.816 1.00 89.69 74 LYS A N 1
ATOM 567 C CA . LYS A 1 74 ? -11.197 4.606 -0.617 1.00 89.69 74 LYS A CA 1
ATOM 568 C C . LYS A 1 74 ? -10.674 5.535 0.481 1.00 89.69 74 LYS A C 1
ATOM 570 O O . LYS A 1 74 ? -11.460 6.054 1.268 1.00 89.69 74 LYS A O 1
ATOM 575 N N . TYR A 1 75 ? -9.357 5.701 0.569 1.00 90.62 75 TYR A N 1
ATOM 576 C CA . TYR A 1 75 ? -8.670 6.437 1.629 1.00 90.62 75 TYR A CA 1
ATOM 577 C C . TYR A 1 75 ? -7.543 7.291 1.037 1.00 90.62 75 TYR A C 1
ATOM 579 O O . TYR A 1 75 ? -6.357 7.035 1.260 1.00 90.62 75 TYR A O 1
ATOM 587 N N . SER A 1 76 ? -7.921 8.308 0.274 1.00 87.19 76 SER A N 1
ATOM 588 C CA . SER A 1 76 ? -7.003 9.138 -0.510 1.00 87.19 76 SER A CA 1
ATOM 589 C C . SER A 1 76 ? -5.953 9.886 0.315 1.00 87.19 76 SER A C 1
ATOM 591 O O . SER A 1 76 ? -4.814 10.055 -0.113 1.00 87.19 76 SER A O 1
ATOM 593 N N . PHE A 1 77 ? -6.277 10.245 1.558 1.00 89.00 77 PHE A N 1
ATOM 594 C CA . PHE A 1 77 ? -5.358 10.922 2.479 1.00 89.00 77 PHE A CA 1
ATOM 595 C C . PHE A 1 77 ? -4.113 10.094 2.862 1.00 89.00 77 PHE A C 1
ATOM 597 O O . PHE A 1 77 ? -3.171 10.639 3.439 1.00 89.00 77 PHE A O 1
ATOM 604 N N . LEU A 1 78 ? -4.089 8.777 2.607 1.00 91.19 78 LEU A N 1
ATOM 605 C CA . LEU A 1 78 ? -3.028 7.892 3.107 1.00 91.19 78 LEU A CA 1
ATOM 606 C C . LEU A 1 78 ? -1.663 8.101 2.451 1.00 91.19 78 LEU A C 1
ATOM 608 O O . LEU A 1 78 ? -0.655 7.815 3.098 1.00 91.19 78 LEU A O 1
ATOM 612 N N . PHE A 1 79 ? -1.627 8.568 1.201 1.00 90.69 79 PHE A N 1
ATOM 613 C CA . PHE A 1 79 ? -0.406 8.611 0.386 1.00 90.69 79 PHE A CA 1
ATOM 614 C C . PHE A 1 79 ? -0.047 10.016 -0.126 1.00 90.69 79 PHE A C 1
ATOM 616 O O . PHE A 1 79 ? 0.960 10.174 -0.814 1.00 90.69 79 PHE A O 1
ATOM 623 N N . GLN A 1 80 ? -0.820 11.047 0.238 1.00 86.62 80 GLN A N 1
ATOM 624 C CA . GLN A 1 80 ? -0.623 12.435 -0.216 1.00 86.62 80 GLN A CA 1
ATOM 625 C C . GLN A 1 80 ? 0.759 13.011 0.141 1.00 86.62 80 GLN A C 1
ATOM 627 O O . GLN A 1 80 ? 1.307 13.816 -0.606 1.00 86.62 80 GLN A O 1
ATOM 632 N N . ASN A 1 81 ? 1.361 12.574 1.251 1.00 87.31 81 ASN A N 1
ATOM 633 C CA . ASN A 1 81 ? 2.684 13.051 1.675 1.00 87.31 81 ASN A CA 1
ATOM 634 C C . ASN A 1 81 ? 3.849 12.285 1.025 1.00 87.31 81 ASN A C 1
ATOM 636 O O . ASN A 1 81 ? 4.986 12.752 1.056 1.00 87.31 81 ASN A O 1
ATOM 640 N N . ASP A 1 82 ? 3.574 11.134 0.408 1.00 89.25 82 ASP A N 1
ATOM 641 C CA . ASP A 1 82 ? 4.583 10.183 -0.070 1.00 89.25 82 ASP A CA 1
ATOM 642 C C . ASP A 1 82 ? 4.573 10.024 -1.602 1.00 89.25 82 ASP A C 1
ATOM 644 O O . ASP A 1 82 ? 5.118 9.063 -2.142 1.00 89.25 82 ASP A O 1
ATOM 648 N N . VAL A 1 83 ? 3.999 10.988 -2.336 1.00 90.38 83 VAL A N 1
ATOM 649 C CA . VAL A 1 83 ? 3.806 10.929 -3.804 1.00 90.38 83 VAL A CA 1
ATOM 650 C C . VAL A 1 83 ? 5.096 10.581 -4.564 1.00 90.38 83 VAL A C 1
ATOM 652 O O . VAL A 1 83 ? 5.078 9.817 -5.529 1.00 90.38 83 VAL A O 1
ATOM 655 N N . ARG A 1 84 ? 6.247 11.084 -4.097 1.00 91.44 84 ARG A N 1
ATOM 656 C CA . ARG A 1 84 ? 7.565 10.859 -4.722 1.00 91.44 84 ARG A CA 1
ATOM 657 C C . ARG A 1 84 ? 7.966 9.383 -4.782 1.00 91.44 84 ARG A C 1
ATOM 659 O O . ARG A 1 84 ? 8.735 8.997 -5.660 1.00 91.44 84 ARG A O 1
ATOM 666 N N . VAL A 1 85 ? 7.451 8.554 -3.876 1.00 92.25 85 VAL A N 1
ATOM 667 C CA . VAL A 1 85 ? 7.721 7.109 -3.837 1.00 92.25 85 VAL A CA 1
ATOM 668 C C . VAL A 1 85 ? 7.199 6.411 -5.100 1.00 92.25 85 VAL A C 1
ATOM 670 O O . VAL A 1 85 ? 7.774 5.416 -5.547 1.00 92.25 85 VAL A O 1
ATOM 673 N N . PHE A 1 86 ? 6.148 6.952 -5.721 1.00 94.38 86 PHE A N 1
ATOM 674 C CA . PHE A 1 86 ? 5.514 6.372 -6.903 1.00 94.38 86 PHE A CA 1
ATOM 675 C C . PHE A 1 86 ? 6.145 6.824 -8.224 1.00 94.38 86 PHE A C 1
ATOM 677 O O . PHE A 1 86 ? 5.673 6.431 -9.286 1.00 94.38 86 PHE A O 1
ATOM 684 N N . PHE A 1 87 ? 7.232 7.600 -8.206 1.00 95.19 87 PHE A N 1
ATOM 685 C CA . PHE A 1 87 ? 7.918 7.984 -9.438 1.00 95.19 87 PHE A CA 1
ATOM 686 C C . PHE A 1 87 ? 8.535 6.774 -10.153 1.00 95.19 87 PHE A C 1
ATOM 688 O O . PHE A 1 87 ? 9.041 5.823 -9.540 1.00 95.19 87 PHE A O 1
ATOM 695 N N . CYS A 1 88 ? 8.467 6.798 -11.484 1.00 95.19 88 CYS A N 1
ATOM 696 C CA . CYS A 1 88 ? 9.049 5.765 -12.333 1.00 95.19 88 CYS A CA 1
ATOM 697 C C . CYS A 1 88 ? 10.577 5.780 -12.221 1.00 95.19 88 CYS A C 1
ATOM 699 O O . CYS A 1 88 ? 11.204 6.832 -12.329 1.00 95.19 88 CYS A O 1
ATOM 701 N N . LYS A 1 89 ? 11.183 4.603 -12.059 1.00 92.94 89 LYS A N 1
ATOM 702 C CA . LYS A 1 89 ? 12.631 4.412 -12.182 1.00 92.94 89 LYS A CA 1
ATOM 703 C C . LYS A 1 89 ? 12.967 3.981 -13.606 1.00 92.94 89 LYS A C 1
ATOM 705 O O . LYS A 1 89 ? 12.145 3.378 -14.297 1.00 92.94 89 LYS A O 1
ATOM 710 N N . TYR A 1 90 ? 14.191 4.258 -14.054 1.00 90.75 90 TYR A N 1
ATOM 711 C CA . TYR A 1 90 ? 14.635 3.897 -15.406 1.00 90.75 90 TYR A CA 1
ATOM 712 C C . TYR A 1 90 ? 14.500 2.390 -15.681 1.00 90.75 90 TYR A C 1
ATOM 714 O O . TYR A 1 90 ? 13.999 1.996 -16.734 1.00 90.75 90 TYR A O 1
ATOM 722 N N . ASN A 1 91 ? 14.870 1.570 -14.697 1.00 92.44 91 ASN A N 1
ATOM 723 C CA . ASN A 1 91 ? 14.873 0.111 -14.752 1.00 92.44 91 ASN A CA 1
ATOM 724 C C . ASN A 1 91 ? 13.523 -0.550 -14.418 1.00 92.44 91 ASN A C 1
ATOM 726 O O . ASN A 1 91 ? 13.442 -1.775 -14.467 1.00 92.44 91 ASN A O 1
ATOM 730 N N . ASP A 1 92 ? 12.478 0.217 -14.089 1.00 95.31 92 ASP A N 1
ATOM 731 C CA . ASP A 1 92 ? 11.157 -0.369 -13.853 1.00 95.31 92 ASP A CA 1
ATOM 732 C C . ASP A 1 92 ? 10.624 -1.006 -15.158 1.00 95.31 92 ASP A C 1
ATOM 734 O O . ASP A 1 92 ? 10.701 -0.376 -16.227 1.00 95.31 92 ASP A O 1
ATOM 738 N N . PRO A 1 93 ? 10.039 -2.218 -15.100 1.00 96.31 93 PRO A N 1
ATOM 739 C CA . PRO A 1 93 ? 9.329 -2.807 -16.230 1.00 96.31 93 PRO A CA 1
ATOM 740 C C . PRO A 1 93 ? 8.195 -1.902 -16.726 1.00 96.31 93 PRO A C 1
ATOM 742 O O . PRO A 1 93 ? 7.594 -1.158 -15.948 1.00 96.31 93 PRO A O 1
ATOM 745 N N . LEU A 1 94 ? 7.845 -1.998 -18.015 1.00 96.44 94 LEU A N 1
ATOM 746 C CA . LEU A 1 94 ? 6.810 -1.147 -18.619 1.00 96.44 94 LEU A CA 1
ATOM 747 C C . LEU A 1 94 ? 5.477 -1.209 -17.854 1.00 96.44 94 LEU A C 1
ATOM 749 O O . LEU A 1 94 ? 4.884 -0.171 -17.578 1.00 96.44 94 LEU A O 1
ATOM 753 N N . TYR A 1 95 ? 5.041 -2.404 -17.448 1.00 96.88 95 TYR A N 1
ATOM 754 C CA . TYR A 1 95 ? 3.793 -2.585 -16.701 1.00 96.88 95 TYR A CA 1
ATOM 755 C C . TYR A 1 95 ? 3.811 -1.904 -15.318 1.00 96.88 95 TYR A C 1
ATOM 757 O O . TYR A 1 95 ? 2.783 -1.400 -14.875 1.00 96.88 95 TYR A O 1
ATOM 765 N N . VAL A 1 96 ? 4.973 -1.822 -14.656 1.00 97.38 96 VAL A N 1
ATOM 766 C CA . VAL A 1 96 ? 5.142 -1.082 -13.391 1.00 97.38 96 VAL A CA 1
ATOM 767 C C . VAL A 1 96 ? 5.077 0.421 -13.643 1.00 97.38 96 VAL A C 1
ATOM 769 O O . VAL A 1 96 ? 4.419 1.137 -12.893 1.00 97.38 96 VAL A O 1
ATOM 772 N N . LYS A 1 97 ? 5.733 0.908 -14.706 1.00 97.12 97 LYS A N 1
ATOM 773 C CA . LYS A 1 97 ? 5.722 2.333 -15.074 1.00 97.12 97 LYS A CA 1
ATOM 774 C C . LYS A 1 97 ? 4.309 2.830 -15.372 1.00 97.12 97 LYS A C 1
ATOM 776 O O . LYS A 1 97 ? 3.919 3.878 -14.869 1.00 97.12 97 LYS A O 1
ATOM 781 N N . LEU A 1 98 ? 3.542 2.062 -16.146 1.00 96.81 98 LEU A N 1
ATOM 782 C CA . LEU A 1 98 ? 2.151 2.392 -16.460 1.00 96.81 98 LEU A CA 1
ATOM 783 C C . LEU A 1 98 ? 1.296 2.470 -15.190 1.00 96.81 98 LEU A C 1
ATOM 785 O O . LEU A 1 98 ? 0.590 3.452 -14.990 1.00 96.81 98 LEU A O 1
ATOM 789 N N . GLU A 1 99 ? 1.418 1.494 -14.288 1.00 96.38 99 GLU A N 1
ATOM 790 C CA . GLU A 1 99 ? 0.639 1.496 -13.045 1.00 96.38 99 GLU A CA 1
ATOM 791 C C . GLU A 1 99 ? 1.046 2.638 -12.095 1.00 96.38 99 GLU A C 1
ATOM 793 O O . GLU A 1 99 ? 0.198 3.235 -11.435 1.00 96.38 99 GLU A O 1
ATOM 798 N N . LYS A 1 100 ? 2.335 2.994 -12.051 1.00 95.75 100 LYS A N 1
ATOM 799 C CA . LYS A 1 100 ? 2.820 4.166 -11.310 1.00 95.75 100 LYS A CA 1
ATOM 800 C C . LYS A 1 100 ? 2.225 5.470 -11.835 1.00 95.75 100 LYS A C 1
ATOM 802 O O . LYS A 1 100 ? 1.818 6.304 -11.033 1.00 95.75 100 LYS A O 1
ATOM 807 N N . LEU A 1 101 ? 2.161 5.647 -13.156 1.00 95.31 101 LEU A N 1
ATOM 808 C CA . LEU A 1 101 ? 1.548 6.828 -13.770 1.00 95.31 101 LEU A CA 1
ATOM 809 C C . LEU A 1 101 ? 0.054 6.920 -13.441 1.00 95.31 101 LEU A C 1
ATOM 811 O O . LEU A 1 101 ? -0.401 7.968 -12.995 1.00 95.31 101 LEU A O 1
ATOM 815 N N . GLU A 1 102 ? -0.681 5.815 -13.574 1.00 93.00 102 GLU A N 1
ATOM 816 C CA . GLU A 1 102 ? -2.099 5.727 -13.199 1.00 93.00 102 GLU A CA 1
ATOM 817 C C . GLU A 1 102 ? -2.345 6.100 -11.731 1.00 93.00 102 GLU A C 1
ATOM 819 O O . GLU A 1 102 ? -3.277 6.837 -11.410 1.00 93.00 102 GLU A O 1
ATOM 824 N N . LEU A 1 103 ? -1.499 5.605 -10.824 1.00 93.06 103 LEU A N 1
ATOM 825 C CA . LEU A 1 103 ? -1.587 5.938 -9.406 1.00 93.06 103 LEU A CA 1
ATOM 826 C C . LEU A 1 103 ? -1.255 7.413 -9.137 1.00 93.06 103 LEU A C 1
ATOM 828 O O . LEU A 1 103 ? -1.938 8.047 -8.339 1.00 93.06 103 LEU A O 1
ATOM 832 N N . LEU A 1 104 ? -0.240 7.972 -9.801 1.00 93.25 104 LEU A N 1
ATOM 833 C CA . LEU A 1 104 ? 0.119 9.387 -9.667 1.00 93.25 104 LEU A CA 1
ATOM 834 C C . LEU A 1 104 ? -1.017 10.306 -10.116 1.00 93.25 104 LEU A C 1
ATOM 836 O O . LEU A 1 104 ? -1.308 11.274 -9.422 1.00 93.25 104 LEU A O 1
ATOM 840 N N . ILE A 1 105 ? -1.685 9.984 -11.226 1.00 90.25 105 ILE A N 1
ATOM 841 C CA . ILE A 1 105 ? -2.864 10.727 -11.684 1.00 90.25 105 ILE A CA 1
ATOM 842 C C . ILE A 1 105 ? -3.946 10.697 -10.598 1.00 90.25 105 ILE A C 1
ATOM 844 O O . ILE A 1 105 ? -4.416 11.752 -10.185 1.00 90.25 105 ILE A O 1
ATOM 848 N N . ALA A 1 106 ? -4.260 9.516 -10.054 1.00 88.25 106 ALA A N 1
ATOM 849 C CA . ALA A 1 106 ? -5.265 9.370 -8.998 1.00 88.25 106 ALA A CA 1
ATOM 850 C C . ALA A 1 106 ? -4.917 10.112 -7.690 1.00 88.25 106 ALA A C 1
ATOM 852 O O . ALA A 1 106 ? -5.815 10.498 -6.949 1.00 88.25 106 ALA A O 1
ATOM 853 N N . LEU A 1 107 ? -3.631 10.298 -7.377 1.00 87.19 107 LEU A N 1
ATOM 854 C CA . LEU A 1 107 ? -3.184 11.056 -6.199 1.00 87.19 107 LEU A CA 1
ATOM 855 C C . LEU A 1 107 ? -3.261 12.575 -6.408 1.00 87.19 107 LEU A C 1
ATOM 857 O O . LEU A 1 107 ? -3.488 13.321 -5.455 1.00 87.19 107 LEU A O 1
ATOM 861 N N . LEU A 1 108 ? -3.038 13.034 -7.640 1.00 80.12 108 LEU A N 1
ATOM 862 C CA . LEU A 1 108 ? -3.020 14.454 -7.991 1.00 80.12 108 LEU A CA 1
ATOM 863 C C . LEU A 1 108 ? -4.421 15.016 -8.251 1.00 80.12 108 LEU A C 1
ATOM 865 O O . LEU A 1 108 ? -4.649 16.184 -7.950 1.00 80.12 108 LEU A O 1
ATOM 869 N N . ASP A 1 109 ? -5.348 14.199 -8.753 1.00 66.88 109 ASP A N 1
ATOM 870 C CA . ASP A 1 109 ? -6.719 14.622 -9.078 1.00 66.88 109 ASP A CA 1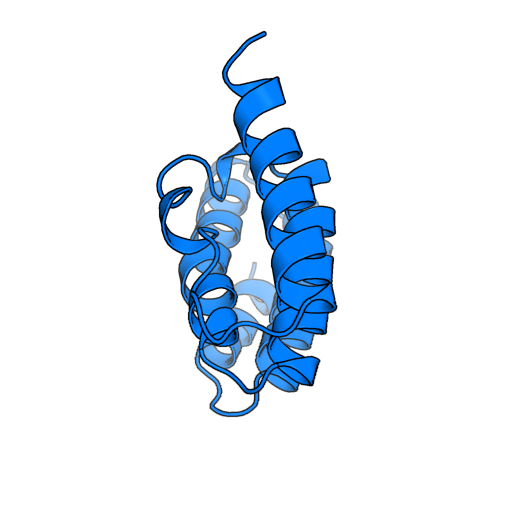
ATOM 871 C C . ASP A 1 109 ? -7.474 15.142 -7.835 1.00 66.88 109 ASP A C 1
ATOM 873 O O . ASP A 1 109 ? -8.144 16.171 -7.875 1.00 66.88 109 ASP A O 1
ATOM 877 N N . GLU A 1 110 ? -7.257 14.518 -6.672 1.00 59.56 110 GLU A N 1
ATOM 878 C CA . GLU A 1 110 ? -7.836 14.981 -5.401 1.00 59.56 110 GLU A CA 1
ATOM 879 C C . GLU A 1 110 ? -7.115 16.180 -4.776 1.00 59.56 110 GLU A C 1
ATOM 881 O O . GLU A 1 110 ? -7.676 16.864 -3.927 1.00 59.56 110 GLU A O 1
ATOM 886 N N . SER A 1 111 ? -5.874 16.453 -5.181 1.00 51.31 111 SER A N 1
ATOM 887 C CA . SER A 1 111 ? -5.162 17.660 -4.736 1.00 51.31 111 SER A CA 1
ATOM 888 C C . SER A 1 111 ? -5.594 18.904 -5.524 1.00 51.31 111 SER A C 1
ATOM 890 O O . SER A 1 111 ? -5.201 20.013 -5.167 1.00 51.31 111 SER A O 1
ATOM 892 N N . ASN A 1 112 ? -6.355 18.717 -6.609 1.00 40.47 112 ASN A N 1
ATOM 893 C CA . ASN A 1 112 ? -6.722 19.754 -7.571 1.00 40.47 112 ASN A CA 1
ATOM 894 C C . ASN A 1 112 ? -8.244 19.992 -7.663 1.00 40.47 112 ASN A C 1
ATOM 896 O O . ASN A 1 112 ? -8.707 20.567 -8.649 1.00 40.47 112 ASN A O 1
ATOM 900 N N . SER A 1 113 ? -9.003 19.554 -6.652 1.00 35.84 113 SER A N 1
ATOM 901 C CA . SER A 1 113 ? -10.444 19.807 -6.493 1.00 35.84 113 SER A CA 1
ATOM 902 C C . SER A 1 113 ? -10.736 20.586 -5.215 1.00 35.84 113 SER A C 1
ATOM 904 O O . SER A 1 113 ? -10.114 20.262 -4.180 1.00 35.84 113 SER A O 1
#

Secondary structure (DSSP, 8-state):
-HHHHHHHGGGG-SSHHHHHHHHHHHHHHHTT-S-HHHHHHHHHTTHHHHHHGGGS-HHHHHHHHHHHHHHHHH-GGGSTT-GGGGPPPTTS-HHHHHHHHHHHHHHHHGGG-

Foldseek 3Di:
DVL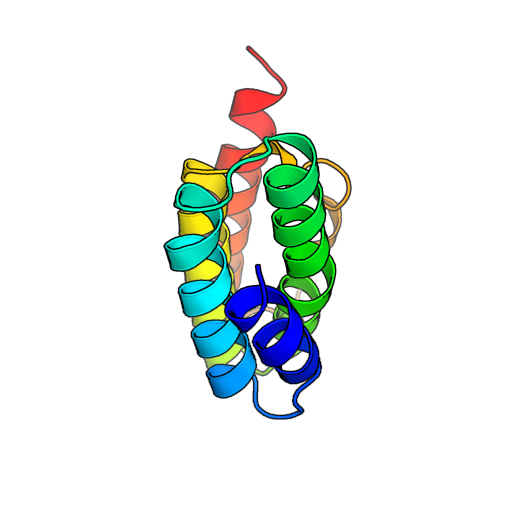LVVLLVQLPPPDLVSNLVSLVVNVVCLVVDPDPVVSVVSLLSSLVSLLVQCPDDQVSNLVSLVSVQVVCVVVVVNCLVPLVSLADDPPHPPSSNVSSVVSSCSNVVVVVD

InterPro domains:
  IPR002553 Clathrin/coatomer adaptor, adaptin-like, N-terminal [PF01602] (3-112)
  IPR011989 Armadillo-like helical [G3DSA:1.25.10.10] (1-113)
  IPR016024 Armadillo-type fold [SSF48371] (3-112)
  IPR026739 AP complex subunit beta [PTHR11134] (2-112)

Sequence (113 aa):
DAIVERVTSRLQHANGAVVLAATRIVIANSERLSSDEKRMHSLKKLTAPLISLLSANGEFQYVALRSIRIINQKYSFLFQNDVRVFFCKYNDPLYVKLEKLELLIALLDESNS

Radius of gyration: 14.25 Å; chains: 1; bounding box: 31×32×38 Å